Protein AF-A0A4P5XMZ7-F1 (afdb_monomer_lite)

Structure (mmCIF, N/CA/C/O backbone):
data_AF-A0A4P5XMZ7-F1
#
_entry.id   AF-A0A4P5XMZ7-F1
#
loop_
_atom_site.group_PDB
_atom_site.id
_atom_site.type_symbol
_atom_site.label_atom_id
_atom_site.label_alt_id
_atom_site.label_comp_id
_atom_site.label_asym_id
_atom_site.label_entity_id
_atom_site.label_seq_id
_atom_site.pdbx_PDB_ins_code
_atom_site.Cartn_x
_atom_site.Cartn_y
_atom_site.Cartn_z
_atom_site.occupancy
_atom_site.B_iso_or_equiv
_atom_site.auth_seq_id
_atom_site.auth_comp_id
_atom_site.auth_asym_id
_atom_site.auth_atom_id
_atom_site.pdbx_PDB_model_num
ATOM 1 N N . MET A 1 1 ? 30.933 18.566 -24.123 1.00 36.34 1 MET A N 1
ATOM 2 C CA . MET A 1 1 ? 30.320 18.289 -22.802 1.00 36.34 1 MET A CA 1
ATOM 3 C C . MET A 1 1 ? 29.546 19.541 -22.404 1.00 36.34 1 MET A C 1
ATOM 5 O O . MET A 1 1 ? 30.155 20.596 -22.288 1.00 36.34 1 MET A O 1
ATOM 9 N N . LEU A 1 2 ? 28.213 19.476 -22.355 1.00 37.75 2 LEU A N 1
ATOM 10 C CA . LEU A 1 2 ? 27.347 20.631 -22.076 1.00 37.75 2 LEU A CA 1
ATOM 11 C C . LEU A 1 2 ? 27.172 20.779 -20.559 1.00 37.75 2 LEU A C 1
ATOM 13 O O . LEU A 1 2 ? 26.624 19.885 -19.921 1.00 37.75 2 LEU A O 1
ATOM 17 N N . VAL A 1 3 ? 27.609 21.903 -19.992 1.00 43.69 3 VAL A N 1
ATOM 18 C CA . VAL A 1 3 ? 27.263 22.317 -18.624 1.00 43.69 3 VAL A CA 1
ATOM 19 C C . VAL A 1 3 ? 26.309 23.504 -18.750 1.00 43.69 3 VAL A C 1
ATOM 21 O O . VAL A 1 3 ? 26.627 24.483 -19.418 1.00 43.69 3 VAL A O 1
ATOM 24 N N . ASN A 1 4 ? 25.120 23.403 -18.146 1.00 45.53 4 ASN A N 1
ATOM 25 C CA . ASN A 1 4 ? 24.104 24.467 -18.101 1.00 45.53 4 ASN A CA 1
ATOM 26 C C . ASN A 1 4 ? 23.692 25.054 -19.470 1.00 45.53 4 ASN A C 1
ATOM 28 O O . ASN A 1 4 ? 23.624 26.269 -19.634 1.00 45.53 4 ASN A O 1
ATOM 32 N N . GLY A 1 5 ? 23.414 24.206 -20.468 1.00 54.56 5 GLY A N 1
ATOM 33 C CA . GLY A 1 5 ? 22.789 24.647 -21.727 1.00 54.56 5 GLY A CA 1
ATOM 34 C C . GLY A 1 5 ? 23.660 25.526 -22.635 1.00 54.56 5 GLY A C 1
ATOM 35 O O . GLY A 1 5 ? 23.147 26.103 -23.588 1.00 54.56 5 GLY A O 1
ATOM 36 N N . ARG A 1 6 ? 24.971 25.619 -22.384 1.00 51.12 6 ARG A N 1
ATOM 37 C CA . ARG A 1 6 ? 25.936 26.261 -23.287 1.00 51.12 6 ARG A CA 1
ATOM 38 C C . ARG A 1 6 ? 26.928 25.241 -23.824 1.00 51.12 6 ARG A C 1
ATOM 40 O O . ARG A 1 6 ? 27.453 24.432 -23.059 1.00 51.12 6 ARG A O 1
ATOM 47 N N . ALA A 1 7 ? 27.177 25.304 -25.135 1.00 49.25 7 ALA A N 1
ATOM 48 C CA . ALA A 1 7 ? 28.182 24.516 -25.843 1.00 49.25 7 ALA A CA 1
ATOM 49 C C . ALA A 1 7 ? 29.563 24.705 -25.198 1.00 49.25 7 ALA A C 1
ATOM 51 O O . ALA A 1 7 ? 30.239 25.704 -25.423 1.00 49.25 7 ALA A O 1
ATOM 52 N N . GLY A 1 8 ? 29.970 23.748 -24.361 1.00 49.81 8 GLY A N 1
ATOM 53 C CA . GLY A 1 8 ? 31.349 23.635 -23.904 1.00 49.81 8 GLY A CA 1
ATOM 54 C C . GLY A 1 8 ? 32.211 23.175 -25.075 1.00 49.81 8 GLY A C 1
ATOM 55 O O . GLY A 1 8 ? 32.033 22.053 -25.559 1.00 49.81 8 GLY A O 1
ATOM 56 N N . ILE A 1 9 ? 33.093 24.058 -25.540 1.00 57.09 9 ILE A N 1
ATOM 57 C CA . ILE A 1 9 ? 34.018 23.822 -26.654 1.00 57.09 9 ILE A CA 1
ATOM 58 C C . ILE A 1 9 ? 34.984 22.679 -26.276 1.00 57.09 9 ILE A C 1
ATOM 60 O O . ILE A 1 9 ? 35.449 22.641 -25.133 1.00 57.09 9 ILE A O 1
ATOM 64 N N . PRO A 1 10 ? 35.295 21.741 -27.191 1.00 47.81 10 PRO A N 1
ATOM 65 C CA . PRO A 1 10 ? 36.322 20.727 -26.970 1.00 47.81 10 PRO A CA 1
ATOM 66 C C . PRO A 1 10 ? 37.698 21.381 -26.780 1.00 47.81 10 PRO A C 1
ATOM 68 O O . PRO A 1 10 ? 38.143 22.176 -27.605 1.00 47.81 10 PRO A O 1
ATOM 71 N N . THR A 1 11 ? 38.382 21.039 -25.690 1.00 53.75 11 THR A N 1
ATOM 72 C CA . THR A 1 11 ? 39.769 21.438 -25.421 1.00 53.75 11 THR A CA 1
ATOM 73 C C . THR A 1 11 ? 40.714 20.753 -26.413 1.00 53.75 11 THR A C 1
ATOM 75 O O . THR A 1 11 ? 41.143 19.623 -26.184 1.00 53.75 11 THR A O 1
ATOM 78 N N . GLY A 1 12 ? 40.994 21.425 -27.533 1.00 52.72 12 GLY A N 1
ATOM 79 C CA . GLY A 1 12 ? 42.152 21.171 -28.398 1.00 52.72 12 GLY A CA 1
ATOM 80 C C . GLY A 1 12 ? 43.424 21.850 -27.857 1.00 52.72 12 GLY A C 1
ATOM 81 O O . GLY A 1 12 ? 43.316 22.681 -26.953 1.00 52.7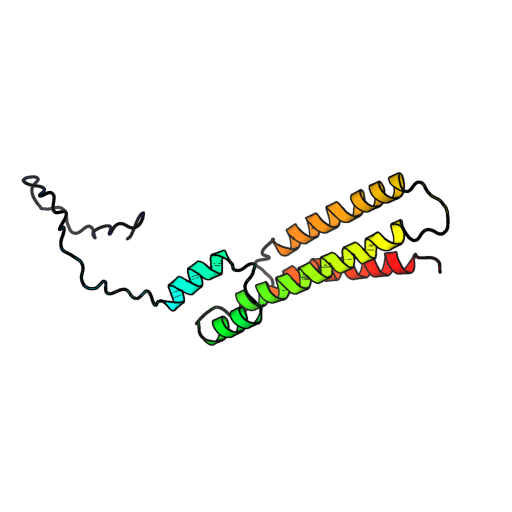2 12 GLY A O 1
ATOM 82 N N . PRO A 1 13 ? 44.622 21.479 -28.352 1.00 43.00 13 PRO A N 1
ATOM 83 C CA . PRO A 1 13 ? 45.892 21.729 -27.673 1.00 43.00 13 PRO A CA 1
ATOM 84 C C . PRO A 1 13 ? 46.262 23.216 -27.576 1.00 43.00 13 PRO A C 1
ATOM 86 O O . PRO A 1 13 ? 45.922 24.032 -28.429 1.00 43.00 13 PRO A O 1
ATOM 89 N N . ALA A 1 14 ? 46.968 23.531 -26.493 1.00 52.72 14 ALA A N 1
ATOM 90 C CA . ALA A 1 14 ? 47.136 24.847 -25.893 1.00 52.72 14 ALA A CA 1
ATOM 91 C C . ALA A 1 14 ? 48.275 25.704 -26.485 1.00 52.72 14 ALA A C 1
ATOM 93 O O . ALA A 1 14 ? 49.109 26.176 -25.724 1.00 52.72 14 ALA A O 1
ATOM 94 N N . ASP A 1 15 ? 48.291 25.954 -27.798 1.00 51.03 15 ASP A N 1
ATOM 95 C CA . ASP A 1 15 ? 49.336 26.788 -28.430 1.00 51.03 15 ASP A CA 1
ATOM 96 C C . ASP A 1 15 ? 48.770 27.880 -29.356 1.00 51.03 15 ASP A C 1
ATOM 98 O O . ASP A 1 15 ? 49.077 27.940 -30.546 1.00 51.03 15 ASP A O 1
ATOM 102 N N . VAL A 1 16 ? 47.944 28.787 -28.818 1.00 51.47 16 VAL A N 1
ATOM 103 C CA . VAL A 1 16 ? 47.553 30.017 -29.536 1.00 51.47 16 VAL A CA 1
ATOM 104 C C . VAL A 1 16 ? 47.799 31.240 -28.638 1.00 51.47 16 VAL A C 1
ATOM 106 O O . VAL A 1 16 ? 47.260 31.288 -27.530 1.00 51.47 16 VAL A O 1
ATOM 109 N N . PRO A 1 17 ? 48.637 32.207 -29.064 1.00 47.06 17 PRO A N 1
ATOM 110 C CA . PRO A 1 17 ? 49.094 33.308 -28.221 1.00 47.06 17 PRO A CA 1
ATOM 111 C C . PRO A 1 17 ? 47.973 34.294 -27.857 1.00 47.06 17 PRO A C 1
ATOM 113 O O . PRO A 1 17 ? 47.085 34.592 -28.647 1.00 47.06 17 PRO A O 1
ATOM 116 N N . THR A 1 18 ? 48.081 34.822 -26.636 1.00 53.16 18 THR A N 1
ATOM 117 C CA . THR A 1 18 ? 47.151 35.654 -25.839 1.00 53.16 18 THR A CA 1
ATOM 118 C C . THR A 1 18 ? 46.766 37.035 -26.422 1.00 53.16 18 THR A C 1
ATOM 120 O O . THR A 1 18 ? 46.336 37.919 -25.686 1.00 53.16 18 THR A O 1
ATOM 123 N N . GLY A 1 19 ? 46.879 37.272 -27.727 1.00 51.41 19 GLY A N 1
ATOM 124 C CA . GLY A 1 19 ? 46.479 38.538 -28.355 1.00 51.41 19 GLY A CA 1
ATOM 125 C C . GLY A 1 19 ? 45.148 38.400 -29.087 1.00 51.41 19 GLY A C 1
ATOM 126 O O . GLY A 1 19 ? 45.041 37.559 -29.963 1.00 51.41 19 GLY A O 1
ATOM 127 N N . GLU A 1 20 ? 44.164 39.232 -28.741 1.00 47.81 20 GLU A N 1
ATOM 128 C CA . GLU A 1 20 ? 42.830 39.327 -29.366 1.00 47.81 20 GLU A CA 1
ATOM 129 C C . GLU A 1 20 ? 41.880 38.146 -29.118 1.00 47.81 20 GLU A C 1
ATOM 131 O O . GLU A 1 20 ? 41.762 37.193 -29.880 1.00 47.81 20 GLU A O 1
ATOM 136 N N . ARG A 1 21 ? 41.087 38.277 -28.049 1.00 52.47 21 ARG A N 1
ATOM 137 C CA . ARG A 1 21 ? 39.798 37.590 -27.918 1.00 52.47 21 ARG A CA 1
ATOM 138 C C . ARG A 1 21 ? 38.744 38.461 -28.612 1.00 52.47 21 ARG A C 1
ATOM 140 O O . ARG A 1 21 ? 38.338 39.460 -28.014 1.00 52.47 21 ARG A O 1
ATOM 147 N N . PRO A 1 22 ? 38.282 38.144 -29.831 1.00 50.91 22 PRO A N 1
ATOM 148 C CA . PRO A 1 22 ? 37.160 38.876 -30.386 1.00 50.91 22 PRO A CA 1
ATOM 149 C C . PRO A 1 22 ? 35.892 38.466 -29.611 1.00 50.91 22 PRO A C 1
ATOM 151 O O . PRO A 1 22 ? 35.700 37.275 -29.334 1.00 50.91 22 PRO A O 1
ATOM 154 N N . PRO A 1 23 ? 35.019 39.412 -29.215 1.00 55.44 23 PRO A N 1
ATOM 155 C CA . PRO A 1 23 ? 33.719 39.091 -28.643 1.00 55.44 23 PRO A CA 1
ATOM 156 C C . PRO A 1 23 ? 32.815 38.587 -29.769 1.00 55.44 23 PRO A C 1
ATOM 158 O O . PRO A 1 23 ? 31.997 39.316 -30.318 1.00 55.44 23 PRO A O 1
ATOM 161 N N . VAL A 1 24 ? 32.997 37.331 -30.163 1.00 55.09 24 VAL A N 1
ATOM 162 C CA . VAL A 1 24 ? 32.220 36.717 -31.240 1.00 55.09 24 VAL A CA 1
ATOM 163 C C . VAL A 1 24 ? 30.964 36.105 -30.630 1.00 55.09 24 VAL A C 1
ATOM 165 O O . VAL A 1 24 ? 30.831 34.894 -30.480 1.00 55.09 24 VAL A O 1
ATOM 168 N N . PHE A 1 25 ? 30.036 36.976 -30.239 1.00 54.22 25 PHE A N 1
ATOM 169 C CA . PHE A 1 25 ? 28.623 36.626 -30.257 1.00 54.22 25 PHE A CA 1
ATOM 170 C C . PHE A 1 25 ? 28.162 36.861 -31.691 1.00 54.22 25 PHE A C 1
ATOM 172 O O . PHE A 1 25 ? 27.865 37.988 -32.078 1.00 54.22 25 PHE A O 1
ATOM 179 N N . LEU A 1 26 ? 28.197 35.811 -32.513 1.00 52.22 26 LEU A N 1
ATOM 180 C CA . LEU A 1 26 ? 27.557 35.867 -33.820 1.00 52.22 26 LEU A CA 1
ATOM 181 C C . LEU A 1 26 ? 26.054 35.943 -33.573 1.00 52.22 26 LEU A C 1
ATOM 183 O O . LEU A 1 26 ? 25.416 34.938 -33.279 1.00 52.22 26 LEU A O 1
ATOM 187 N N . ASP A 1 27 ? 25.511 37.146 -33.716 1.00 53.00 27 ASP A N 1
ATOM 188 C CA . ASP A 1 27 ? 24.082 37.452 -33.840 1.00 53.00 27 ASP A CA 1
ATOM 189 C C . ASP A 1 27 ? 23.554 36.983 -35.216 1.00 53.00 27 ASP A C 1
ATOM 191 O O . ASP A 1 27 ? 22.801 37.667 -35.905 1.00 53.00 27 ASP A O 1
ATOM 195 N N . GLN A 1 28 ? 24.047 35.831 -35.685 1.00 57.00 28 GLN A N 1
ATOM 196 C CA . GLN A 1 28 ? 23.602 35.217 -36.925 1.00 57.00 28 GLN A CA 1
ATOM 197 C C . GLN A 1 28 ? 22.321 34.436 -36.621 1.00 57.00 28 GLN A C 1
ATOM 199 O O . GLN A 1 28 ? 22.344 33.562 -35.748 1.00 57.00 28 GLN A O 1
ATOM 204 N N . PRO A 1 29 ? 21.204 34.729 -37.311 1.00 53.84 29 PRO A N 1
ATOM 205 C CA . PRO A 1 29 ? 19.977 33.971 -37.141 1.00 53.84 29 PRO A CA 1
ATOM 206 C C . PRO A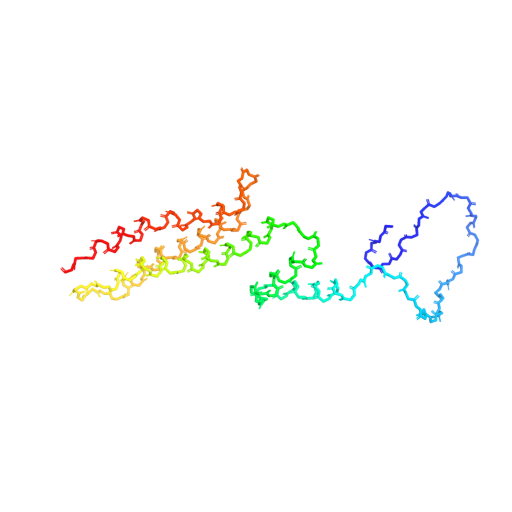 1 29 ? 20.250 32.513 -37.516 1.00 53.84 29 PRO A C 1
ATOM 208 O O . PRO A 1 29 ? 20.581 32.194 -38.656 1.00 53.84 29 PRO A O 1
ATOM 211 N N . ILE A 1 30 ? 20.157 31.623 -36.531 1.00 56.69 30 ILE A N 1
ATOM 212 C CA . ILE A 1 30 ? 20.282 30.182 -36.742 1.00 56.69 30 ILE A CA 1
ATOM 213 C C . ILE A 1 30 ? 18.991 29.731 -37.433 1.00 56.69 30 ILE A C 1
ATOM 215 O O . ILE A 1 30 ? 17.978 29.516 -36.771 1.00 56.69 30 ILE A O 1
ATOM 219 N N . GLU A 1 31 ? 19.015 29.630 -38.764 1.00 57.94 31 GLU A N 1
ATOM 220 C CA . GLU A 1 31 ? 17.845 29.238 -39.569 1.00 57.94 31 GLU A CA 1
ATOM 221 C C . GLU A 1 31 ? 17.404 27.789 -39.322 1.00 57.94 31 GLU A C 1
ATOM 223 O O . GLU A 1 31 ? 16.220 27.479 -39.438 1.00 57.94 31 GLU A O 1
ATOM 228 N N . LEU A 1 32 ? 18.326 26.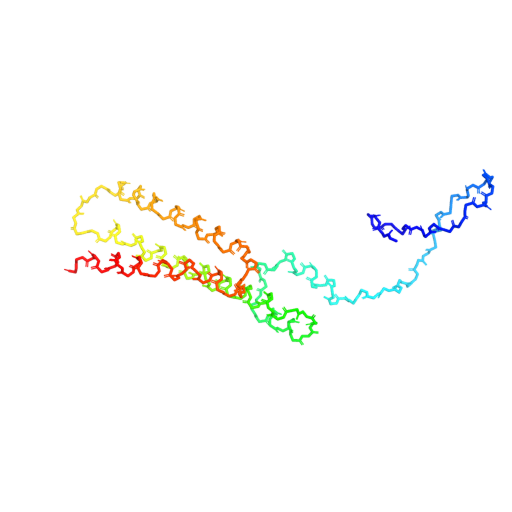893 -38.951 1.00 53.66 32 LEU A N 1
ATOM 229 C CA . LEU A 1 32 ? 17.996 25.499 -38.669 1.00 53.66 32 LEU A CA 1
ATOM 230 C C . LEU A 1 32 ? 18.967 24.887 -37.654 1.00 53.66 32 LEU A C 1
ATOM 232 O O . LEU A 1 32 ? 20.176 24.831 -37.880 1.00 53.66 32 LEU A O 1
ATOM 236 N N . LEU A 1 33 ? 18.431 24.388 -36.541 1.00 61.66 33 LEU A N 1
ATOM 237 C CA . LEU A 1 33 ? 19.186 23.618 -35.559 1.00 61.66 33 LEU A CA 1
ATOM 238 C C . LEU A 1 33 ? 19.032 22.128 -35.885 1.00 61.66 33 LEU A C 1
ATOM 240 O O . LEU A 1 33 ? 17.977 21.553 -35.629 1.00 61.66 33 LEU A O 1
ATOM 244 N N . GLN A 1 34 ? 20.072 21.498 -36.440 1.00 51.97 34 GLN A N 1
ATOM 245 C CA . GLN A 1 34 ? 20.098 20.039 -36.563 1.00 51.97 34 GLN A CA 1
ATOM 246 C C . GLN A 1 34 ? 20.217 19.435 -35.165 1.00 51.97 34 GLN A C 1
ATOM 248 O O . GLN A 1 34 ? 21.260 19.507 -34.516 1.00 51.97 34 GLN A O 1
ATOM 253 N N . THR A 1 35 ? 19.107 18.899 -34.678 1.00 65.88 35 THR A N 1
ATOM 254 C CA . THR A 1 35 ? 19.008 18.264 -33.374 1.00 65.88 35 THR A CA 1
ATOM 255 C C . THR A 1 35 ?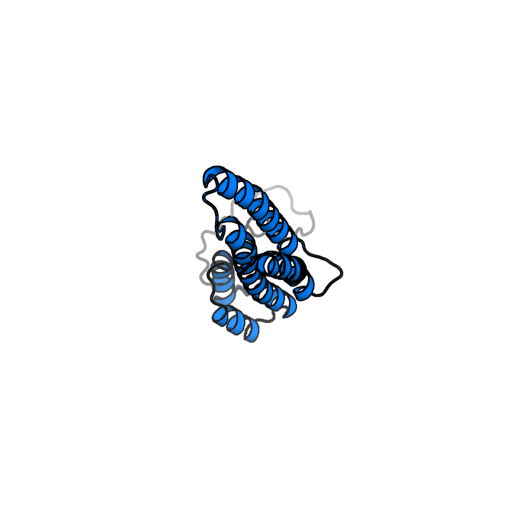 18.353 16.904 -33.552 1.00 65.88 35 THR A C 1
ATOM 257 O O . THR A 1 35 ? 17.333 16.798 -34.224 1.00 65.88 35 THR A O 1
ATOM 260 N N . ASP A 1 36 ? 18.906 15.875 -32.911 1.00 59.91 36 ASP A N 1
ATOM 261 C CA . ASP A 1 36 ? 18.265 14.555 -32.779 1.00 59.91 36 ASP A CA 1
ATOM 262 C C . ASP A 1 36 ? 17.081 14.583 -31.789 1.00 59.91 36 ASP A C 1
ATOM 264 O O . ASP A 1 36 ? 16.611 13.553 -31.305 1.00 59.91 36 ASP A O 1
ATOM 268 N N . LEU A 1 37 ? 16.614 15.781 -31.429 1.00 63.69 37 LEU A N 1
ATOM 269 C CA . LEU A 1 37 ? 15.522 15.995 -30.500 1.00 63.69 37 LEU A CA 1
ATOM 270 C C . LEU A 1 37 ? 14.196 15.946 -31.259 1.00 63.69 37 LEU A C 1
ATOM 272 O O . LEU A 1 37 ? 13.659 16.961 -31.699 1.00 63.69 37 LEU A O 1
ATOM 276 N N . ASP A 1 38 ? 13.689 14.729 -31.406 1.00 71.94 38 ASP A N 1
ATOM 277 C CA . ASP A 1 38 ? 12.384 14.449 -31.995 1.00 71.94 38 ASP A CA 1
ATOM 278 C C . ASP A 1 38 ? 11.270 15.120 -31.155 1.00 71.94 38 ASP A C 1
ATOM 280 O O . ASP A 1 38 ? 11.296 15.005 -29.920 1.00 71.94 38 ASP A O 1
ATOM 284 N N . PRO A 1 39 ? 10.304 15.853 -31.748 1.00 68.62 39 PRO A N 1
ATOM 285 C CA . PRO A 1 39 ? 9.213 16.521 -31.026 1.00 68.62 39 PRO A CA 1
ATOM 286 C C . PRO A 1 39 ? 8.460 15.617 -30.043 1.00 68.62 39 PRO A C 1
ATOM 288 O O . PRO A 1 39 ? 7.997 16.096 -28.999 1.00 68.62 39 PRO A O 1
ATOM 291 N N . ASP A 1 40 ? 8.391 14.317 -30.317 1.00 65.12 40 ASP A N 1
ATOM 292 C CA . ASP A 1 40 ? 7.773 13.350 -29.414 1.00 65.12 40 ASP A CA 1
ATOM 293 C C . ASP A 1 40 ? 8.575 13.169 -28.119 1.00 65.12 40 ASP A C 1
ATOM 295 O O . ASP A 1 40 ? 7.988 13.056 -27.042 1.00 65.12 40 ASP A O 1
ATOM 299 N N . THR A 1 41 ? 9.907 13.270 -28.163 1.00 66.06 41 THR A N 1
ATOM 300 C CA . THR A 1 41 ? 10.756 13.231 -26.958 1.00 66.06 41 THR A CA 1
ATOM 301 C C . THR A 1 41 ? 10.564 14.467 -26.074 1.00 66.06 41 THR A C 1
ATOM 303 O O . THR A 1 41 ? 10.609 14.371 -24.842 1.00 66.06 41 THR A O 1
ATOM 306 N N . LEU A 1 42 ? 10.281 15.628 -26.678 1.00 71.19 42 LEU A N 1
ATOM 307 C CA . LEU A 1 42 ? 9.977 16.866 -25.958 1.00 71.19 42 LEU A CA 1
ATOM 308 C C . LEU A 1 42 ? 8.609 16.800 -25.282 1.00 71.19 42 LEU A C 1
ATOM 310 O O . LEU A 1 42 ? 8.501 17.109 -24.091 1.00 71.19 42 LEU A O 1
ATOM 314 N N . ARG A 1 43 ? 7.583 16.341 -26.008 1.00 67.62 43 ARG A N 1
ATOM 315 C CA . ARG A 1 43 ? 6.256 16.104 -25.425 1.00 67.62 43 ARG A CA 1
ATOM 316 C C . ARG A 1 43 ? 6.305 15.039 -24.344 1.00 67.62 43 ARG A C 1
ATOM 318 O O . ARG A 1 43 ? 5.661 15.200 -23.316 1.00 67.62 43 ARG A O 1
ATOM 325 N N . LEU A 1 44 ? 7.125 14.006 -24.512 1.00 62.22 44 LEU A N 1
ATOM 326 C CA . LEU A 1 44 ? 7.349 12.987 -23.494 1.00 62.22 44 LEU A CA 1
ATOM 327 C C . LEU A 1 44 ? 7.973 13.591 -22.236 1.00 62.22 44 LEU A C 1
ATOM 329 O O . LEU A 1 44 ? 7.462 13.363 -21.145 1.00 62.22 44 LEU A O 1
ATOM 333 N N . ARG A 1 45 ? 9.014 14.423 -22.353 1.00 66.94 45 ARG A N 1
ATOM 334 C CA . ARG A 1 45 ? 9.627 15.084 -21.188 1.00 66.94 45 ARG A CA 1
ATOM 335 C C . ARG A 1 45 ? 8.661 16.039 -20.484 1.00 66.94 45 ARG A C 1
ATOM 337 O O . ARG A 1 45 ? 8.655 16.099 -19.256 1.00 66.94 45 ARG A O 1
ATOM 344 N N . GLN A 1 46 ? 7.830 16.741 -21.248 1.00 70.12 46 GLN A N 1
ATOM 345 C CA . GLN A 1 46 ? 6.762 17.584 -20.716 1.00 70.12 46 GLN A CA 1
ATOM 346 C C . GLN A 1 46 ? 5.683 16.748 -20.010 1.00 70.12 46 GLN A C 1
ATOM 348 O O . GLN A 1 46 ? 5.278 17.076 -18.899 1.00 70.12 46 GLN A O 1
ATOM 353 N N . ASN A 1 47 ? 5.268 15.629 -20.601 1.00 61.88 47 ASN A N 1
ATOM 354 C CA . ASN A 1 47 ? 4.260 14.727 -20.046 1.00 61.88 47 ASN A CA 1
ATOM 355 C C . ASN A 1 47 ? 4.780 13.931 -18.849 1.00 61.88 47 ASN A C 1
ATOM 357 O O . ASN A 1 47 ? 3.996 13.585 -17.971 1.00 61.88 47 ASN A O 1
ATOM 361 N N . LEU A 1 48 ? 6.090 13.693 -18.750 1.00 64.19 48 LEU A N 1
ATOM 362 C CA . LEU A 1 48 ? 6.713 13.111 -17.562 1.00 64.19 48 LEU A CA 1
ATOM 363 C C . LEU A 1 48 ? 6.558 14.019 -16.333 1.00 64.19 48 LEU A C 1
ATOM 365 O O . LEU A 1 48 ? 6.413 13.504 -15.226 1.00 64.19 48 LEU A O 1
ATOM 369 N N . LEU A 1 49 ? 6.491 15.345 -16.510 1.00 64.94 49 LEU A N 1
ATOM 370 C CA . LEU A 1 49 ? 6.133 16.269 -15.422 1.00 64.94 49 LEU A CA 1
ATOM 371 C C . LEU A 1 49 ? 4.678 16.071 -14.961 1.00 64.94 49 LEU A C 1
ATOM 373 O O . LEU A 1 49 ? 4.363 16.307 -13.798 1.00 64.94 49 LEU A O 1
ATOM 377 N N . TYR A 1 50 ? 3.815 15.559 -15.8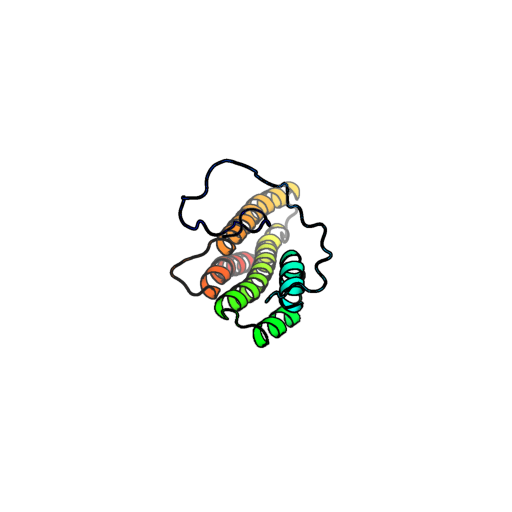44 1.00 58.69 50 TYR A N 1
ATOM 378 C CA . TYR A 1 50 ? 2.433 15.174 -15.559 1.00 58.69 50 TYR A CA 1
ATOM 379 C C . TYR A 1 50 ? 2.249 13.660 -15.406 1.00 58.69 50 TYR A C 1
ATOM 381 O O . TYR A 1 50 ? 1.108 13.207 -15.376 1.00 58.69 50 TYR A O 1
ATOM 389 N N . ALA A 1 51 ? 3.314 12.862 -15.241 1.00 53.81 51 ALA A N 1
ATOM 390 C CA . ALA A 1 51 ? 3.235 11.393 -15.223 1.00 53.81 51 ALA A CA 1
ATOM 391 C C . ALA A 1 51 ? 2.216 10.846 -14.201 1.00 53.81 51 ALA A C 1
ATOM 393 O O . ALA A 1 51 ? 1.606 9.800 -14.414 1.00 53.81 51 ALA A O 1
ATOM 394 N N . HIS A 1 52 ? 1.960 11.590 -13.120 1.00 49.50 52 HIS A N 1
ATOM 395 C CA . HIS A 1 52 ? 0.930 11.278 -12.124 1.00 49.50 52 HIS A CA 1
ATOM 396 C C . HIS A 1 52 ? -0.532 11.380 -12.623 1.00 49.50 52 HIS A C 1
ATOM 398 O O . HIS A 1 52 ? -1.425 10.848 -11.966 1.00 49.50 52 HIS A O 1
ATOM 404 N N . MET A 1 53 ? -0.769 12.002 -13.783 1.00 55.31 53 MET A N 1
ATOM 405 C CA . MET A 1 53 ? -2.064 12.242 -14.440 1.00 55.31 53 MET A CA 1
ATOM 406 C C . MET A 1 53 ? -2.190 11.535 -15.795 1.00 55.31 53 MET A C 1
ATOM 408 O O . MET A 1 53 ? -3.284 11.499 -16.347 1.00 55.31 53 MET A O 1
ATOM 412 N N . LEU A 1 54 ? -1.110 10.938 -16.313 1.00 56.72 54 LEU A N 1
ATOM 413 C CA . LEU A 1 54 ? -1.164 10.195 -17.571 1.00 56.72 54 LEU A CA 1
ATOM 414 C C . LEU A 1 54 ? -2.011 8.925 -17.407 1.00 56.72 54 LEU A C 1
ATOM 416 O O . LEU A 1 54 ? -1.844 8.164 -16.432 1.00 56.72 54 LEU A O 1
ATOM 420 N N . SER A 1 55 ? -2.919 8.712 -18.362 1.00 58.19 55 SER A N 1
ATOM 421 C CA . SER A 1 55 ? -3.779 7.533 -18.420 1.00 58.19 55 SER A CA 1
ATOM 422 C C . SER A 1 55 ? -2.934 6.273 -18.624 1.00 58.19 55 SER A C 1
ATOM 424 O O . SER A 1 55 ? -1.930 6.280 -19.338 1.00 58.19 55 SER A O 1
ATOM 426 N N . LEU A 1 56 ? -3.361 5.153 -18.031 1.00 57.47 56 LEU A N 1
ATOM 427 C CA . LEU A 1 56 ? -2.732 3.843 -18.249 1.00 57.47 56 LEU A CA 1
ATOM 428 C C . LEU A 1 56 ? -2.668 3.468 -19.743 1.00 57.47 56 LEU A C 1
ATOM 430 O O . LEU A 1 56 ? -1.756 2.747 -20.141 1.00 57.47 56 LEU A O 1
ATOM 434 N N . SER A 1 57 ? -3.606 3.967 -20.557 1.00 56.75 57 SER A N 1
ATOM 435 C CA . SER A 1 57 ? -3.637 3.743 -22.007 1.00 56.75 57 SER A CA 1
ATOM 436 C C . SER A 1 57 ? -2.515 4.478 -22.743 1.00 56.75 57 SER A C 1
ATOM 438 O O . SER A 1 57 ? -1.843 3.873 -23.568 1.00 56.75 57 SER A O 1
ATOM 440 N N . GLU A 1 58 ? -2.237 5.735 -22.391 1.00 60.31 58 GLU A N 1
ATOM 441 C CA . GLU A 1 58 ? -1.183 6.547 -23.024 1.00 60.31 58 GLU A CA 1
ATOM 442 C C . GLU A 1 58 ? 0.209 6.025 -22.666 1.00 60.31 58 GLU A C 1
ATOM 444 O O . GLU A 1 58 ? 1.108 5.995 -23.499 1.00 60.31 58 GLU A O 1
ATOM 449 N N . ILE A 1 59 ? 0.366 5.537 -21.433 1.00 59.59 59 ILE A N 1
ATOM 450 C CA . ILE A 1 59 ? 1.578 4.864 -20.959 1.00 59.59 59 ILE A CA 1
ATOM 451 C C . ILE A 1 59 ? 1.816 3.549 -21.733 1.00 59.59 59 ILE A C 1
ATOM 453 O O . ILE A 1 59 ? 2.954 3.237 -22.086 1.00 59.59 59 ILE A O 1
ATOM 457 N N . ALA A 1 60 ? 0.756 2.785 -22.023 1.00 62.72 60 ALA A N 1
ATOM 458 C CA . ALA A 1 60 ? 0.838 1.548 -22.802 1.00 62.72 60 ALA A CA 1
ATOM 459 C C . ALA A 1 60 ? 1.105 1.799 -24.299 1.00 62.72 60 ALA A C 1
ATOM 461 O O . ALA A 1 60 ? 1.833 1.027 -24.923 1.00 62.72 60 ALA A O 1
ATOM 462 N N . ASP A 1 61 ? 0.558 2.877 -24.865 1.00 63.75 61 ASP A N 1
ATOM 463 C CA . ASP A 1 61 ? 0.831 3.299 -26.244 1.00 63.75 61 ASP A CA 1
ATOM 464 C C . ASP A 1 61 ? 2.258 3.840 -26.407 1.00 63.75 61 ASP A C 1
ATOM 466 O O . ASP A 1 61 ? 2.951 3.456 -27.350 1.00 63.75 61 ASP A O 1
ATOM 470 N N . LEU A 1 62 ? 2.762 4.621 -25.443 1.00 59.62 62 LEU A N 1
ATOM 471 C CA . LEU A 1 62 ? 4.163 5.060 -25.422 1.00 59.62 62 LEU A CA 1
ATOM 472 C C . LEU A 1 62 ? 5.131 3.875 -25.341 1.00 59.62 62 LEU A C 1
ATOM 474 O O . LEU A 1 62 ? 6.121 3.851 -26.066 1.00 59.62 62 LEU A O 1
ATOM 478 N N . ALA A 1 63 ? 4.842 2.872 -24.511 1.00 60.84 63 ALA A N 1
ATOM 479 C CA . ALA A 1 63 ? 5.691 1.688 -24.372 1.00 60.84 63 ALA A CA 1
ATOM 480 C C . ALA A 1 63 ? 5.765 0.813 -25.631 1.00 60.84 63 ALA A C 1
ATOM 482 O O . ALA A 1 63 ? 6.720 0.058 -25.794 1.00 60.84 63 ALA A O 1
ATOM 483 N N . ARG A 1 64 ? 4.762 0.895 -26.513 1.00 61.31 64 ARG A N 1
ATOM 484 C CA . ARG A 1 64 ? 4.780 0.208 -27.810 1.00 61.31 64 ARG A CA 1
ATOM 485 C C . ARG A 1 64 ? 5.628 0.938 -28.851 1.00 61.31 64 ARG A C 1
ATOM 487 O O . ARG A 1 64 ? 6.210 0.278 -29.704 1.00 61.31 64 ARG A O 1
ATOM 494 N N . ASN A 1 65 ? 5.712 2.266 -28.762 1.00 61.62 65 ASN A N 1
ATOM 495 C CA . ASN A 1 65 ? 6.350 3.112 -29.775 1.00 61.62 65 ASN A CA 1
ATOM 496 C C . ASN A 1 65 ? 7.773 3.564 -29.410 1.00 61.62 65 ASN A C 1
ATOM 498 O O . ASN A 1 65 ? 8.520 3.993 -30.282 1.00 61.62 65 ASN A O 1
ATOM 502 N N . SER A 1 66 ? 8.165 3.476 -28.138 1.00 52.34 66 SER A N 1
ATOM 503 C CA . SER A 1 66 ? 9.476 3.918 -27.654 1.00 52.34 66 SER A CA 1
ATOM 504 C C . SER A 1 66 ? 10.257 2.756 -27.034 1.00 52.34 66 SER A C 1
ATOM 506 O O . SER A 1 66 ? 9.686 1.914 -26.346 1.00 52.34 66 SER A O 1
ATOM 508 N N . ALA A 1 67 ? 11.570 2.701 -27.286 1.00 53.91 67 ALA A N 1
ATOM 509 C CA . ALA A 1 67 ? 12.499 1.652 -26.843 1.00 53.91 67 ALA A CA 1
ATOM 510 C C . ALA A 1 67 ? 12.776 1.680 -25.320 1.00 53.91 67 ALA A C 1
ATOM 512 O O . ALA A 1 67 ? 13.925 1.715 -24.882 1.00 53.91 67 ALA A O 1
ATOM 513 N N . PHE A 1 68 ? 11.727 1.725 -24.498 1.00 56.84 68 PHE A N 1
ATOM 514 C CA . PHE A 1 68 ? 11.834 1.731 -23.042 1.00 56.84 68 PHE A CA 1
ATOM 515 C C . PHE A 1 68 ? 11.913 0.322 -22.462 1.00 56.84 68 PHE A C 1
ATOM 517 O O . PHE A 1 68 ? 11.353 -0.639 -22.986 1.00 56.84 68 PHE A O 1
ATOM 524 N N . ASP A 1 69 ? 12.582 0.231 -21.313 1.00 58.62 69 ASP A N 1
ATOM 525 C CA . ASP A 1 69 ? 12.702 -0.990 -20.530 1.00 58.62 69 ASP A CA 1
ATOM 526 C C . ASP A 1 69 ? 11.310 -1.428 -20.003 1.00 58.62 69 ASP A C 1
ATOM 528 O O . ASP A 1 69 ? 10.702 -0.725 -19.180 1.00 58.62 69 ASP A O 1
ATOM 532 N N . PRO A 1 70 ? 10.770 -2.583 -20.447 1.00 63.06 70 PRO A N 1
ATOM 533 C CA . PRO A 1 70 ? 9.426 -3.049 -20.088 1.00 63.06 70 PRO A CA 1
ATOM 534 C C . PRO A 1 70 ? 9.252 -3.291 -18.580 1.00 63.06 70 PRO A C 1
ATOM 536 O O . PRO A 1 70 ? 8.125 -3.378 -18.077 1.00 63.06 70 PRO A O 1
ATOM 539 N N . THR A 1 71 ? 10.350 -3.393 -17.830 1.00 63.25 71 THR A N 1
ATOM 540 C CA . THR A 1 71 ? 10.338 -3.644 -16.385 1.00 63.25 71 THR A CA 1
ATOM 541 C C . THR A 1 71 ? 9.907 -2.422 -15.567 1.00 63.25 71 THR A C 1
ATOM 543 O O . THR A 1 71 ? 9.146 -2.565 -14.601 1.00 63.25 71 THR A O 1
ATOM 546 N N . ALA A 1 72 ? 10.312 -1.214 -15.973 1.00 62.94 72 ALA A N 1
ATOM 547 C CA . ALA A 1 72 ? 9.956 0.033 -15.295 1.00 62.94 72 ALA A CA 1
ATOM 548 C C . ALA A 1 72 ? 8.462 0.343 -15.452 1.00 62.94 72 ALA A C 1
ATOM 550 O O . ALA A 1 72 ? 7.777 0.666 -14.480 1.00 62.94 72 ALA A O 1
ATOM 551 N N . LEU A 1 73 ? 7.934 0.147 -16.660 1.00 63.78 73 LEU A N 1
ATOM 552 C CA . LEU A 1 73 ? 6.519 0.335 -16.973 1.00 63.78 73 LEU A CA 1
ATOM 553 C C . LEU A 1 73 ? 5.615 -0.544 -16.105 1.00 63.78 73 LEU A C 1
ATOM 555 O O . LEU A 1 73 ? 4.634 -0.091 -15.509 1.00 63.78 73 LEU A O 1
ATOM 559 N N . ARG A 1 74 ? 5.989 -1.822 -16.003 1.00 66.50 74 ARG A N 1
ATOM 560 C CA . ARG A 1 74 ? 5.246 -2.822 -15.244 1.00 66.50 74 ARG A CA 1
ATOM 561 C C . ARG A 1 74 ? 5.251 -2.487 -13.755 1.00 66.50 74 ARG A C 1
ATOM 563 O O . ARG A 1 74 ? 4.205 -2.612 -13.126 1.00 66.50 74 ARG A O 1
ATOM 570 N N . ARG A 1 75 ? 6.367 -1.966 -13.224 1.00 68.56 75 ARG A N 1
ATOM 571 C CA . ARG A 1 75 ? 6.470 -1.448 -11.848 1.00 68.56 75 ARG A CA 1
ATOM 572 C C . ARG A 1 75 ? 5.479 -0.316 -11.584 1.00 68.56 75 ARG A C 1
ATOM 574 O O . ARG A 1 75 ? 4.788 -0.361 -10.569 1.00 68.56 75 ARG A O 1
ATOM 581 N N . PHE A 1 76 ? 5.387 0.667 -12.481 1.00 68.12 76 PHE A N 1
ATOM 582 C CA . PHE A 1 76 ? 4.478 1.810 -12.324 1.00 68.12 76 PHE A CA 1
ATOM 583 C C . PHE A 1 76 ? 3.006 1.391 -12.344 1.00 68.12 76 PHE A C 1
ATOM 585 O O . PHE A 1 76 ? 2.240 1.801 -11.467 1.00 68.12 76 PHE A O 1
ATOM 592 N N . ALA A 1 77 ? 2.619 0.534 -13.294 1.00 69.69 77 ALA A N 1
ATOM 593 C CA . ALA A 1 77 ? 1.258 0.011 -13.370 1.00 69.69 77 ALA A CA 1
ATOM 594 C C . ALA A 1 77 ? 0.893 -0.765 -12.094 1.00 69.69 77 ALA A C 1
ATOM 596 O O . ALA A 1 77 ? -0.127 -0.484 -11.463 1.00 69.69 77 ALA A O 1
ATOM 597 N N . THR A 1 78 ? 1.766 -1.678 -11.652 1.00 71.44 78 THR A N 1
ATOM 598 C CA . THR A 1 78 ? 1.545 -2.449 -10.418 1.00 71.44 78 THR A CA 1
ATOM 599 C C . THR A 1 78 ? 1.571 -1.565 -9.167 1.00 71.44 78 THR A C 1
ATOM 601 O O . THR A 1 78 ? 0.825 -1.824 -8.228 1.00 71.44 78 THR A O 1
ATOM 604 N N . GLY A 1 79 ? 2.353 -0.479 -9.197 1.00 74.25 79 GLY A N 1
ATOM 605 C CA . GLY A 1 79 ? 2.412 0.598 -8.205 1.00 74.25 79 GLY A CA 1
ATOM 606 C C . GLY A 1 79 ? 1.058 1.205 -7.885 1.00 74.25 79 GLY A C 1
ATOM 607 O O . GLY A 1 79 ? 0.648 1.251 -6.726 1.00 74.25 79 GLY A O 1
ATOM 608 N N . ARG A 1 80 ? 0.351 1.632 -8.934 1.00 77.19 80 ARG A N 1
ATOM 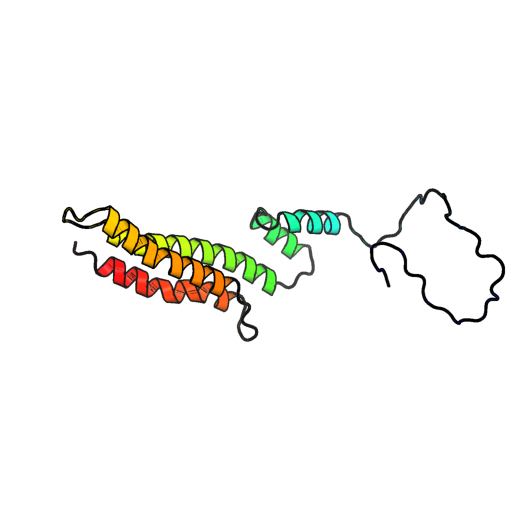609 C CA . ARG A 1 80 ? -0.986 2.222 -8.811 1.00 77.19 80 ARG A CA 1
ATOM 610 C C . ARG A 1 80 ? -2.015 1.224 -8.285 1.00 77.19 80 ARG A C 1
ATOM 612 O O . ARG A 1 80 ? -2.779 1.563 -7.392 1.00 77.19 80 ARG A O 1
ATOM 619 N N . PHE A 1 81 ? -2.040 -0.006 -8.797 1.00 79.88 81 PHE A N 1
ATOM 620 C CA . PHE A 1 81 ? -2.996 -1.007 -8.306 1.00 79.88 81 PHE A CA 1
ATOM 621 C C . PHE A 1 81 ? -2.764 -1.360 -6.835 1.00 79.88 81 PHE A C 1
ATOM 623 O O . PHE A 1 81 ? -3.719 -1.457 -6.066 1.00 79.88 81 PHE A O 1
ATOM 630 N N . ALA A 1 82 ? -1.504 -1.506 -6.427 1.00 82.44 82 ALA A N 1
ATOM 631 C CA . ALA A 1 82 ? -1.164 -1.785 -5.040 1.00 82.44 82 ALA A CA 1
ATOM 632 C C . ALA A 1 82 ? -1.532 -0.624 -4.108 1.00 82.44 82 ALA A C 1
ATOM 634 O O . ALA A 1 82 ? -2.073 -0.870 -3.034 1.00 82.44 82 ALA A O 1
ATOM 635 N N . SER A 1 83 ? -1.301 0.633 -4.508 1.00 81.06 83 SER A N 1
ATOM 636 C CA . SER A 1 83 ? -1.669 1.784 -3.673 1.00 81.06 83 SER A CA 1
ATOM 637 C C . SER A 1 83 ? -3.186 1.913 -3.498 1.00 81.06 83 SER A C 1
ATOM 639 O O . SER A 1 83 ? -3.649 2.179 -2.387 1.00 81.06 83 SER A O 1
ATOM 641 N N . LEU A 1 84 ? -3.963 1.644 -4.554 1.00 87.00 84 LEU A N 1
ATOM 642 C CA . LEU A 1 84 ? -5.426 1.574 -4.478 1.00 87.00 84 LEU A CA 1
ATOM 643 C C . LEU A 1 84 ? -5.889 0.461 -3.524 1.00 87.00 84 LEU A C 1
ATOM 645 O O . LEU A 1 84 ? -6.734 0.699 -2.660 1.00 87.00 84 LEU A O 1
ATOM 649 N N . LEU A 1 85 ? -5.301 -0.735 -3.641 1.00 88.25 85 LEU A N 1
ATOM 650 C CA . LEU A 1 85 ? -5.601 -1.868 -2.761 1.00 88.25 85 LEU A CA 1
ATOM 651 C C . LEU A 1 85 ? -5.256 -1.568 -1.301 1.00 88.25 85 LEU A C 1
ATOM 653 O O . LEU A 1 85 ? -6.063 -1.854 -0.425 1.00 88.25 85 LEU A O 1
ATOM 657 N N . VAL A 1 86 ? -4.104 -0.955 -1.024 1.00 88.00 86 VAL A N 1
ATOM 658 C CA . VAL A 1 86 ? -3.721 -0.550 0.338 1.00 88.00 86 VAL A CA 1
ATOM 659 C C . VAL A 1 86 ? -4.767 0.386 0.936 1.00 88.00 86 VAL A C 1
ATOM 661 O O . VAL A 1 86 ? -5.195 0.157 2.064 1.00 88.00 86 VAL A O 1
ATOM 664 N N . GLY A 1 87 ? -5.222 1.399 0.192 1.00 89.19 87 GLY A N 1
ATOM 665 C CA . GLY A 1 87 ? -6.274 2.304 0.665 1.00 89.19 87 GLY A CA 1
ATOM 666 C C . GLY A 1 87 ? -7.569 1.565 1.015 1.00 89.19 87 GLY A C 1
ATOM 667 O O . GLY A 1 87 ? -8.144 1.792 2.082 1.00 89.19 87 GLY A O 1
ATOM 668 N N . LEU A 1 88 ? -7.984 0.622 0.163 1.00 90.25 88 LEU A N 1
ATOM 669 C CA . LEU A 1 88 ? -9.156 -0.221 0.405 1.00 90.25 88 LEU A CA 1
ATOM 670 C C . LEU A 1 88 ? -8.980 -1.120 1.640 1.00 90.25 88 LEU A C 1
ATOM 672 O O . LEU A 1 88 ? -9.900 -1.245 2.447 1.00 90.25 88 LEU A O 1
ATOM 676 N N . LEU A 1 89 ? -7.804 -1.725 1.815 1.00 88.75 89 LEU A N 1
ATOM 677 C CA . LEU A 1 89 ? -7.496 -2.590 2.956 1.00 88.75 89 LEU A CA 1
ATOM 678 C C . LEU A 1 89 ? -7.425 -1.798 4.267 1.00 88.75 89 LEU A C 1
ATOM 680 O O . LEU A 1 89 ? -7.928 -2.261 5.287 1.00 88.75 89 LEU A O 1
ATOM 684 N N . VAL A 1 90 ? -6.845 -0.597 4.253 1.00 89.94 90 VAL A N 1
ATOM 685 C CA . VAL A 1 90 ? -6.830 0.295 5.422 1.00 89.94 90 VAL A CA 1
ATOM 686 C C . VAL A 1 90 ? -8.255 0.668 5.814 1.00 89.94 90 VAL A C 1
ATOM 688 O O . VAL A 1 90 ? -8.610 0.551 6.985 1.00 89.94 90 VAL A O 1
ATOM 691 N N . LEU A 1 91 ? -9.097 1.025 4.841 1.00 89.31 91 LEU A N 1
ATOM 692 C CA . LEU A 1 91 ? -10.511 1.291 5.091 1.00 89.31 91 LEU A CA 1
ATOM 693 C C . LEU A 1 91 ? -11.210 0.065 5.701 1.00 89.31 91 LEU A C 1
ATOM 695 O O . LEU A 1 91 ? -11.882 0.187 6.725 1.00 89.31 91 LEU A O 1
ATOM 699 N N . ALA A 1 92 ? -10.997 -1.118 5.124 1.00 88.19 92 ALA A N 1
ATOM 700 C CA . ALA A 1 92 ? -11.520 -2.386 5.627 1.00 88.19 92 ALA A CA 1
ATOM 701 C C . ALA A 1 92 ? -11.105 -2.670 7.085 1.00 88.19 92 ALA A C 1
ATOM 703 O O . ALA A 1 92 ? -11.924 -3.127 7.882 1.00 88.19 92 ALA A O 1
ATOM 704 N N . ILE A 1 93 ? -9.861 -2.353 7.457 1.00 86.94 93 ILE A N 1
ATOM 705 C CA . ILE A 1 93 ? -9.337 -2.486 8.828 1.00 86.94 93 ILE A CA 1
ATOM 706 C C . ILE A 1 93 ? -9.954 -1.449 9.783 1.00 86.94 93 ILE A C 1
ATOM 708 O O . ILE A 1 93 ? -10.119 -1.730 10.977 1.00 86.94 93 ILE A O 1
ATOM 712 N N . SER A 1 94 ? -10.296 -0.262 9.278 1.00 87.38 94 SER A N 1
ATOM 713 C CA . SER A 1 94 ? -10.864 0.844 10.056 1.00 87.38 94 SER A CA 1
ATOM 714 C C . SER A 1 94 ? -12.358 0.684 10.353 1.00 87.38 94 SER A C 1
ATOM 716 O O . SER A 1 94 ? -12.784 1.019 11.456 1.00 87.38 94 SER A O 1
ATOM 718 N N . ILE A 1 95 ? -13.151 0.127 9.429 1.00 88.50 95 ILE A N 1
ATOM 719 C CA . ILE A 1 95 ? -14.599 -0.123 9.606 1.00 88.50 95 ILE A CA 1
ATOM 720 C C . ILE A 1 95 ? -14.965 -0.777 10.957 1.00 88.50 95 ILE A C 1
ATOM 722 O O . ILE A 1 95 ? -15.845 -0.247 11.642 1.00 88.50 95 ILE A O 1
ATOM 726 N N . PRO A 1 96 ? -14.316 -1.869 11.413 1.00 84.50 96 PRO A N 1
ATOM 727 C CA . PRO A 1 96 ? -14.685 -2.524 12.669 1.00 84.50 96 PRO A CA 1
ATOM 728 C C . PRO A 1 96 ? -14.511 -1.647 13.917 1.00 84.50 96 PRO A C 1
ATOM 730 O O . PRO A 1 96 ? -15.104 -1.956 14.945 1.00 84.50 96 PRO A O 1
ATOM 733 N N . PHE A 1 97 ? -13.737 -0.553 13.867 1.00 83.25 97 PHE A N 1
ATOM 734 C CA . PHE A 1 97 ? -13.658 0.383 14.999 1.00 83.25 97 PHE A CA 1
ATOM 735 C C . PHE A 1 97 ? -14.949 1.172 15.220 1.00 83.25 97 PHE A C 1
ATOM 737 O O . PHE A 1 97 ? -15.196 1.605 16.342 1.00 83.25 97 PHE A O 1
ATOM 744 N N . PHE A 1 98 ? -15.751 1.352 14.171 1.00 83.12 98 PHE A N 1
ATOM 745 C CA . PHE A 1 98 ? -17.003 2.105 14.221 1.00 83.12 98 PHE A CA 1
ATOM 746 C C . PHE A 1 98 ? -18.238 1.197 14.212 1.00 83.12 98 PHE A C 1
ATOM 748 O O . PHE A 1 98 ? -19.304 1.608 14.659 1.00 83.12 98 PHE A O 1
ATOM 755 N N . ALA A 1 99 ? -18.102 -0.053 13.762 1.00 81.75 99 ALA A N 1
ATOM 756 C CA . ALA A 1 99 ? -19.174 -1.049 13.739 1.00 81.75 99 ALA A CA 1
ATOM 757 C C . ALA A 1 99 ? -19.391 -1.732 15.111 1.00 81.75 99 ALA A C 1
ATOM 759 O O . ALA A 1 99 ? -19.417 -2.959 15.209 1.00 81.75 99 ALA A O 1
ATOM 760 N N . LEU A 1 100 ? -19.514 -0.949 16.188 1.00 77.44 100 LEU A N 1
ATOM 761 C CA . LEU A 1 100 ? -19.754 -1.451 17.547 1.00 77.44 100 LEU A CA 1
ATOM 762 C C . LEU A 1 100 ? -21.254 -1.432 17.882 1.00 77.44 100 LEU A C 1
ATOM 764 O O . LEU A 1 100 ? -21.954 -0.470 17.584 1.00 77.44 100 LEU A O 1
ATOM 768 N N . ARG A 1 101 ? -21.745 -2.501 18.527 1.00 67.69 101 ARG A N 1
ATOM 769 C CA . ARG A 1 101 ? -23.149 -2.631 18.976 1.00 67.69 101 ARG A CA 1
ATOM 770 C C . ARG A 1 101 ? -23.482 -1.773 20.205 1.00 67.69 101 ARG A C 1
ATOM 772 O O . ARG A 1 101 ? -24.654 -1.583 20.505 1.00 67.69 101 ARG A O 1
ATOM 779 N N . GLU A 1 102 ? -22.474 -1.269 20.912 1.00 70.31 102 GLU A N 1
ATOM 780 C CA . GLU A 1 102 ? -22.631 -0.504 22.151 1.00 70.31 102 GLU A CA 1
ATOM 781 C C . GLU A 1 102 ? -22.216 0.965 21.953 1.00 70.31 102 GLU A C 1
ATOM 783 O O . GLU A 1 102 ? -21.254 1.228 21.219 1.00 70.31 102 GLU A O 1
ATOM 788 N N . PRO A 1 103 ? -22.895 1.930 22.609 1.00 68.50 103 PRO A N 1
ATOM 789 C CA . PRO A 1 103 ? -22.576 3.352 22.520 1.00 68.50 103 PRO A CA 1
ATOM 790 C C . PRO A 1 103 ? -21.267 3.653 23.263 1.00 68.50 103 PRO A C 1
ATOM 792 O O . PRO A 1 103 ? -21.249 4.092 24.411 1.00 68.50 103 PRO A O 1
ATOM 795 N N . ALA A 1 104 ? -20.144 3.391 22.605 1.00 73.94 104 ALA A N 1
ATOM 796 C CA . ALA A 1 104 ? -18.829 3.788 23.078 1.00 73.94 104 ALA A CA 1
ATOM 797 C C . ALA A 1 104 ? -18.515 5.239 22.661 1.00 73.94 104 ALA A C 1
ATOM 799 O O . ALA A 1 104 ? -19.043 5.738 21.664 1.00 73.94 104 ALA A O 1
ATOM 800 N N . PRO A 1 105 ? -17.648 5.946 23.411 1.00 84.81 105 PRO A N 1
ATOM 801 C CA . PRO A 1 105 ? -17.283 7.319 23.089 1.00 84.81 105 PRO A CA 1
ATOM 802 C C . PRO A 1 105 ? -16.610 7.383 21.711 1.00 84.81 105 PRO A C 1
ATOM 804 O O . PRO A 1 105 ? -15.483 6.910 21.537 1.00 84.81 105 PRO A O 1
ATOM 807 N N . ILE A 1 106 ? -17.293 8.017 20.752 1.00 85.62 106 ILE A N 1
ATOM 808 C CA . ILE A 1 106 ? -16.878 8.145 19.342 1.00 85.62 106 ILE A CA 1
ATOM 809 C C . ILE A 1 106 ? -15.470 8.745 19.231 1.00 85.62 106 ILE A C 1
ATOM 811 O O . ILE A 1 106 ? -14.665 8.307 18.412 1.00 85.62 106 ILE A O 1
ATOM 815 N N . LEU A 1 107 ? -15.126 9.693 20.114 1.00 89.25 107 LEU A N 1
ATOM 816 C CA . LEU A 1 107 ? -13.795 10.302 20.155 1.00 89.25 107 LEU A CA 1
ATOM 817 C C . LEU A 1 107 ? -12.692 9.269 20.431 1.00 89.25 107 LEU A C 1
ATOM 819 O O . LEU A 1 107 ? -11.661 9.277 19.764 1.00 89.25 107 LEU A O 1
ATOM 823 N N . LYS A 1 108 ? -12.908 8.347 21.378 1.00 87.56 108 LYS A N 1
ATOM 824 C CA . LYS A 1 108 ? -11.922 7.308 21.710 1.00 87.56 108 LYS A CA 1
ATOM 825 C C . LYS A 1 108 ? -11.731 6.347 20.535 1.00 87.56 108 LYS A C 1
ATOM 827 O O . LYS A 1 108 ? -10.598 5.997 20.222 1.00 87.56 108 LYS A O 1
ATOM 832 N N . GLN A 1 109 ? -12.819 5.965 19.864 1.00 86.31 109 GLN A N 1
ATOM 833 C CA . GLN A 1 109 ? -12.769 5.114 18.669 1.00 86.31 109 GLN A CA 1
ATOM 834 C C . GLN A 1 109 ? -12.037 5.797 17.514 1.00 86.31 109 GLN A C 1
ATOM 836 O O . GLN A 1 109 ? -11.184 5.172 16.890 1.00 86.31 109 GLN A O 1
ATOM 841 N N . ALA A 1 110 ? -12.312 7.080 17.265 1.00 88.44 110 ALA A N 1
ATOM 842 C CA . ALA A 1 110 ? -11.643 7.851 16.224 1.00 88.44 110 ALA A CA 1
ATOM 843 C C . ALA A 1 110 ? -10.135 7.973 16.488 1.00 88.44 110 ALA A C 1
ATOM 845 O O . ALA A 1 110 ? -9.337 7.735 15.583 1.00 88.44 110 ALA A O 1
ATOM 846 N N . VAL A 1 111 ? -9.735 8.258 17.734 1.00 92.31 111 VAL A N 1
ATOM 847 C CA . VAL A 1 111 ? -8.318 8.325 18.124 1.00 92.31 111 VAL A CA 1
ATOM 848 C C . VAL A 1 111 ? -7.638 6.964 17.970 1.00 92.31 111 VAL A C 1
ATOM 850 O O . VAL A 1 111 ? -6.555 6.896 17.395 1.00 92.31 111 VAL A O 1
ATOM 853 N N . SER A 1 112 ? -8.262 5.869 18.418 1.00 88.62 112 SER A N 1
ATOM 854 C CA . SER A 1 112 ? -7.702 4.521 18.245 1.00 88.62 112 SER A CA 1
ATOM 855 C C . SER A 1 112 ? -7.628 4.095 16.777 1.00 88.62 112 SER A C 1
ATOM 857 O O . SER A 1 112 ? -6.638 3.490 16.368 1.00 88.62 112 SER A O 1
ATOM 859 N N . CYS A 1 113 ? -8.637 4.439 15.973 1.00 90.19 113 CYS A N 1
ATOM 860 C CA . CYS A 1 113 ? -8.629 4.199 14.536 1.00 90.19 113 CYS A CA 1
ATOM 861 C C . CYS A 1 113 ? -7.486 4.965 13.866 1.00 90.19 113 CYS A C 1
ATOM 863 O O . CYS A 1 113 ? -6.717 4.357 13.130 1.00 90.19 113 CYS A O 1
ATOM 865 N N . ALA A 1 114 ? -7.333 6.262 14.151 1.00 90.50 114 ALA A N 1
ATOM 866 C CA . ALA A 1 114 ? -6.267 7.086 13.583 1.00 90.50 114 ALA A CA 1
ATOM 867 C C . ALA A 1 114 ? -4.877 6.601 14.018 1.00 90.50 114 ALA A C 1
ATOM 869 O O . ALA A 1 114 ? -3.970 6.495 13.194 1.00 90.50 114 ALA A O 1
ATOM 870 N N . ALA A 1 115 ? -4.727 6.238 15.295 1.00 92.75 115 ALA A N 1
ATOM 871 C CA . ALA A 1 115 ? -3.491 5.684 15.837 1.00 92.75 115 ALA A CA 1
ATOM 872 C C . ALA A 1 115 ? -3.068 4.384 15.138 1.00 92.75 115 ALA A C 1
ATOM 874 O O . ALA A 1 115 ? -1.876 4.106 15.071 1.00 92.75 115 ALA A O 1
ATOM 875 N N . LEU A 1 116 ? -4.014 3.605 14.598 1.00 90.81 116 LEU A N 1
ATOM 876 C CA . LEU A 1 116 ? -3.717 2.395 13.832 1.00 90.81 116 LEU A CA 1
ATOM 877 C C . LEU A 1 116 ? -3.574 2.666 12.325 1.00 90.81 116 LEU A C 1
ATOM 879 O O . LEU A 1 116 ? -2.647 2.162 11.696 1.00 90.81 116 LEU A O 1
ATOM 883 N N . SER A 1 117 ? -4.475 3.442 11.722 1.00 90.62 117 SER A N 1
ATOM 884 C CA . SER A 1 117 ? -4.531 3.620 10.267 1.00 90.62 117 SER A CA 1
ATOM 885 C C . SER A 1 117 ? -3.390 4.483 9.733 1.00 90.62 117 SER A C 1
ATOM 887 O O . SER A 1 117 ? -2.859 4.190 8.663 1.00 90.62 117 SER A O 1
ATOM 889 N N . LEU A 1 118 ? -2.979 5.518 10.474 1.00 92.69 118 LEU A N 1
ATOM 890 C CA . LEU A 1 118 ? -1.886 6.406 10.076 1.00 92.69 118 LEU A CA 1
ATOM 891 C C . LEU A 1 118 ? -0.542 5.678 9.935 1.00 92.69 118 LEU A C 1
ATOM 893 O O . LEU A 1 118 ? 0.049 5.774 8.858 1.00 92.69 118 LEU A O 1
ATOM 897 N N . PRO A 1 119 ? -0.043 4.928 10.940 1.00 93.00 119 PRO A N 1
ATOM 898 C CA . PRO A 1 119 ? 1.225 4.224 10.786 1.00 93.00 119 PRO A CA 1
ATOM 899 C C . PRO A 1 119 ? 1.149 3.171 9.684 1.00 93.00 119 PRO A C 1
ATOM 901 O O . PRO A 1 119 ? 2.085 3.065 8.902 1.00 93.00 119 PRO A O 1
ATOM 904 N N . ILE A 1 120 ? 0.026 2.459 9.541 1.00 91.31 120 ILE A N 1
ATOM 905 C CA . ILE A 1 120 ? -0.147 1.490 8.451 1.00 91.31 120 ILE A CA 1
ATOM 906 C C . ILE A 1 120 ? -0.005 2.170 7.084 1.00 91.31 120 ILE A C 1
ATOM 908 O O . ILE A 1 120 ? 0.718 1.668 6.216 1.00 91.31 120 ILE A O 1
ATOM 912 N N . LEU A 1 121 ? -0.673 3.308 6.885 1.00 89.69 121 LEU A N 1
ATOM 913 C CA . LEU A 1 121 ? -0.631 4.038 5.622 1.00 89.69 121 LEU A CA 1
ATOM 914 C C . LEU A 1 121 ? 0.787 4.548 5.326 1.00 89.69 121 LEU A C 1
ATOM 916 O O . LEU A 1 121 ? 1.287 4.367 4.215 1.00 89.69 121 LEU A O 1
ATOM 920 N N . LEU A 1 122 ? 1.456 5.121 6.331 1.00 92.00 122 LEU A N 1
ATOM 921 C CA . LEU A 1 122 ? 2.826 5.627 6.212 1.00 92.00 122 LEU A CA 1
ATOM 922 C C . LEU A 1 122 ? 3.825 4.503 5.920 1.00 92.00 122 LEU A C 1
ATOM 924 O O . LEU A 1 122 ? 4.617 4.610 4.985 1.00 92.00 122 LEU A O 1
ATOM 928 N N . THR A 1 123 ? 3.763 3.399 6.663 1.00 90.06 123 THR A N 1
ATOM 929 C CA . THR A 1 123 ? 4.617 2.228 6.434 1.00 90.06 123 THR A CA 1
ATOM 930 C C . THR A 1 123 ? 4.390 1.642 5.043 1.00 90.06 123 THR A C 1
ATOM 932 O O . THR A 1 123 ? 5.356 1.287 4.371 1.00 90.06 123 THR A O 1
ATOM 935 N N . SER A 1 124 ? 3.143 1.593 4.570 1.00 87.00 124 SER A N 1
ATOM 936 C CA . SER A 1 124 ? 2.828 1.101 3.224 1.00 87.00 124 SER A CA 1
ATOM 937 C C . SER A 1 124 ? 3.390 2.012 2.132 1.00 87.00 124 SER A C 1
ATOM 939 O O . SER A 1 124 ? 3.957 1.520 1.158 1.00 87.00 124 SER A O 1
ATOM 941 N N . MET A 1 125 ? 3.291 3.335 2.307 1.00 86.25 125 MET A N 1
ATOM 942 C CA . MET A 1 125 ? 3.904 4.306 1.393 1.00 86.25 125 MET A CA 1
ATOM 943 C C . MET A 1 125 ? 5.424 4.128 1.323 1.00 86.25 125 MET A C 1
ATOM 945 O O . MET A 1 125 ? 5.982 4.083 0.227 1.00 86.25 125 MET A O 1
ATOM 949 N N . ILE A 1 126 ? 6.083 3.965 2.474 1.00 87.75 126 ILE A N 1
ATOM 950 C CA . ILE A 1 126 ? 7.532 3.731 2.548 1.00 87.75 126 ILE A CA 1
ATOM 951 C C . ILE A 1 126 ? 7.904 2.419 1.845 1.00 87.75 126 ILE A C 1
ATOM 953 O O . ILE A 1 126 ? 8.832 2.402 1.039 1.00 87.75 126 ILE A O 1
ATOM 957 N N . MET A 1 127 ? 7.158 1.341 2.097 1.00 83.88 127 MET A N 1
ATOM 958 C CA . MET A 1 127 ? 7.371 0.033 1.465 1.00 83.88 127 MET A CA 1
ATOM 959 C C . MET A 1 127 ? 7.289 0.093 -0.064 1.00 83.88 127 MET A C 1
ATOM 961 O O . MET A 1 127 ? 8.138 -0.474 -0.745 1.00 83.88 127 MET A O 1
ATOM 965 N N . ILE A 1 128 ? 6.299 0.803 -0.613 1.00 81.44 128 ILE A N 1
ATOM 966 C CA . ILE A 1 128 ? 6.131 0.952 -2.068 1.00 81.44 128 ILE A CA 1
ATOM 967 C C . ILE A 1 128 ? 7.249 1.814 -2.673 1.00 81.44 128 ILE A C 1
ATOM 969 O O . ILE A 1 128 ? 7.706 1.549 -3.790 1.00 81.44 128 ILE A O 1
ATOM 973 N N . ALA A 1 129 ? 7.682 2.852 -1.952 1.00 79.88 129 ALA A N 1
ATOM 974 C CA . ALA A 1 129 ? 8.718 3.769 -2.413 1.00 79.88 129 ALA A CA 1
ATOM 975 C C . ALA A 1 129 ? 10.115 3.130 -2.425 1.00 79.88 129 ALA A C 1
ATOM 977 O O . ALA A 1 129 ? 10.951 3.512 -3.246 1.00 79.88 129 ALA A O 1
ATOM 978 N N . LEU A 1 130 ? 10.376 2.157 -1.547 1.00 80.81 130 LEU A N 1
ATOM 979 C CA . LEU A 1 130 ? 11.703 1.578 -1.387 1.00 80.81 130 LEU A CA 1
ATOM 980 C C . LEU A 1 130 ? 12.051 0.637 -2.562 1.00 80.81 130 LEU A C 1
ATOM 982 O O . LEU A 1 130 ? 11.386 -0.381 -2.766 1.00 80.81 130 LEU A O 1
ATOM 986 N N . PRO A 1 131 ? 13.091 0.933 -3.367 1.00 68.69 131 PRO A N 1
ATOM 987 C CA . PRO A 1 131 ? 13.562 -0.004 -4.376 1.00 68.69 131 PRO A CA 1
ATOM 988 C C . PRO A 1 131 ? 14.280 -1.173 -3.694 1.00 68.69 131 PRO A C 1
ATOM 990 O O . PRO A 1 131 ? 15.296 -0.980 -3.035 1.00 68.69 131 PRO A O 1
ATOM 993 N N . LEU A 1 132 ? 13.765 -2.392 -3.873 1.00 69.94 132 LEU A N 1
ATOM 994 C CA . LEU A 1 132 ? 14.448 -3.620 -3.468 1.00 69.94 132 LEU A CA 1
ATOM 995 C C . LEU A 1 132 ? 15.332 -4.093 -4.636 1.00 69.94 132 LEU A C 1
ATOM 997 O O . LEU A 1 132 ? 14.790 -4.581 -5.627 1.00 69.94 132 LEU A O 1
ATOM 1001 N N . PRO A 1 133 ? 16.669 -3.942 -4.562 1.00 65.81 133 PRO A N 1
ATOM 1002 C CA . PRO A 1 133 ? 17.572 -4.209 -5.687 1.00 65.81 133 PRO A CA 1
ATOM 1003 C C . PRO A 1 133 ? 17.656 -5.694 -6.079 1.00 65.81 133 PRO A C 1
ATOM 1005 O O . PRO A 1 133 ? 18.157 -6.014 -7.151 1.00 65.81 133 PRO A O 1
ATOM 1008 N N . SER A 1 134 ? 17.168 -6.602 -5.231 1.00 65.56 134 SER A N 1
ATOM 1009 C CA . SER A 1 134 ? 17.276 -8.055 -5.397 1.00 65.56 134 SER A CA 1
ATOM 1010 C C . SER A 1 134 ? 16.001 -8.752 -5.890 1.00 65.56 134 SER A C 1
ATOM 1012 O O . SER A 1 134 ? 16.030 -9.964 -6.093 1.00 65.56 134 SER A O 1
ATOM 1014 N N . PHE A 1 135 ? 14.888 -8.034 -6.095 1.00 66.12 135 PHE A N 1
ATOM 1015 C CA . PHE A 1 135 ? 13.602 -8.640 -6.468 1.00 66.12 135 PHE A CA 1
ATOM 1016 C C . PHE A 1 135 ? 12.978 -8.012 -7.719 1.00 66.12 135 PHE A C 1
ATOM 1018 O O . PHE A 1 135 ? 13.177 -6.822 -7.976 1.00 66.12 135 PHE A O 1
ATOM 1025 N N . PRO A 1 136 ? 12.163 -8.776 -8.480 1.00 69.62 136 PRO A N 1
ATOM 1026 C CA . PRO A 1 136 ? 11.364 -8.219 -9.560 1.00 69.62 136 PRO A CA 1
ATOM 1027 C C . PRO A 1 136 ? 10.530 -7.035 -9.049 1.00 69.62 136 PRO A C 1
ATOM 1029 O O . PRO A 1 136 ? 9.907 -7.149 -7.985 1.00 69.62 136 PRO A O 1
ATOM 1032 N N . PRO A 1 137 ? 10.445 -5.924 -9.802 1.00 67.31 137 PRO A N 1
ATOM 1033 C CA . PRO A 1 137 ? 9.796 -4.697 -9.346 1.00 67.31 137 PRO A CA 1
ATOM 1034 C C . PRO A 1 137 ? 8.351 -4.884 -8.873 1.00 67.31 137 PRO A C 1
ATOM 1036 O O . PRO A 1 137 ? 7.869 -4.148 -8.021 1.00 67.31 137 PRO A O 1
ATOM 1039 N N . THR A 1 138 ? 7.663 -5.888 -9.415 1.00 71.00 138 THR A N 1
ATOM 1040 C CA . THR A 1 138 ? 6.279 -6.231 -9.085 1.00 71.00 138 THR A CA 1
ATOM 1041 C C . THR A 1 138 ? 6.115 -6.756 -7.655 1.00 71.00 138 THR A C 1
ATOM 1043 O O . THR A 1 138 ? 5.098 -6.492 -7.020 1.00 71.00 138 THR A O 1
ATOM 1046 N N . VAL A 1 139 ? 7.111 -7.472 -7.125 1.00 72.62 139 VAL A N 1
ATOM 1047 C CA . VAL A 1 139 ? 7.014 -8.134 -5.812 1.00 72.62 139 VAL A CA 1
ATOM 1048 C C . VAL A 1 139 ? 7.126 -7.120 -4.676 1.00 72.62 139 VAL A C 1
ATOM 1050 O O . VAL A 1 139 ? 6.349 -7.183 -3.727 1.00 72.62 139 VAL A O 1
ATOM 1053 N N . GLY A 1 140 ? 8.032 -6.144 -4.796 1.00 72.56 140 GLY A N 1
ATOM 1054 C CA . GLY A 1 140 ? 8.230 -5.124 -3.760 1.00 72.56 140 GLY A CA 1
ATOM 1055 C C . GLY A 1 140 ? 6.982 -4.274 -3.510 1.00 72.56 140 GLY A C 1
ATOM 1056 O O . GLY A 1 140 ? 6.663 -3.956 -2.370 1.00 72.56 140 GLY A O 1
ATOM 1057 N N . VAL A 1 141 ? 6.220 -3.980 -4.566 1.00 74.62 141 VAL A N 1
ATOM 1058 C CA . VAL A 1 141 ? 5.005 -3.161 -4.467 1.00 74.62 141 VAL A CA 1
ATOM 1059 C C . VAL A 1 141 ? 3.813 -3.954 -3.904 1.00 74.62 141 VAL A C 1
ATOM 1061 O O . VAL A 1 141 ? 2.981 -3.403 -3.186 1.00 74.62 141 VAL A O 1
ATOM 1064 N N . ILE A 1 142 ? 3.719 -5.254 -4.196 1.00 82.62 142 ILE A N 1
ATOM 1065 C CA . ILE A 1 142 ? 2.610 -6.110 -3.735 1.00 82.62 142 ILE A CA 1
ATOM 1066 C C . ILE A 1 142 ? 2.781 -6.537 -2.267 1.00 82.62 142 ILE A C 1
ATOM 1068 O O . ILE A 1 142 ? 1.803 -6.870 -1.597 1.00 82.62 142 ILE A O 1
ATOM 1072 N N . LEU A 1 143 ? 4.003 -6.480 -1.739 1.00 84.12 143 LEU A N 1
ATOM 1073 C CA . LEU A 1 143 ? 4.335 -6.884 -0.375 1.00 84.12 143 LEU A CA 1
ATOM 1074 C C . LEU A 1 143 ? 3.426 -6.280 0.721 1.00 84.12 143 LEU A C 1
ATOM 1076 O O . LEU A 1 143 ? 2.874 -7.055 1.504 1.00 84.12 143 LEU A O 1
ATOM 1080 N N . PRO A 1 144 ? 3.182 -4.954 0.785 1.00 83.81 144 PRO A N 1
ATOM 1081 C CA . PRO A 1 144 ? 2.264 -4.387 1.773 1.00 83.81 144 PRO A CA 1
ATOM 1082 C C . PRO A 1 144 ? 0.834 -4.923 1.641 1.00 83.81 144 PRO A C 1
ATOM 1084 O O . PRO A 1 144 ? 0.184 -5.147 2.656 1.00 83.81 144 PRO A O 1
ATOM 1087 N N . VAL A 1 145 ? 0.348 -5.199 0.425 1.00 86.88 145 VAL A N 1
ATOM 1088 C CA . VAL A 1 145 ? -0.991 -5.782 0.221 1.00 86.88 145 VAL A CA 1
ATOM 1089 C C . VAL A 1 145 ? -1.050 -7.195 0.795 1.00 86.88 145 VAL A C 1
ATOM 1091 O O . VAL A 1 145 ? -1.983 -7.516 1.524 1.00 86.88 145 VAL A O 1
ATOM 1094 N N . VAL A 1 146 ? -0.036 -8.020 0.523 1.00 88.19 146 VAL A N 1
ATOM 1095 C CA . VAL A 1 146 ? 0.043 -9.403 1.026 1.00 88.19 146 VAL A CA 1
ATOM 1096 C C . VAL A 1 146 ? 0.103 -9.445 2.551 1.00 88.19 146 VAL A C 1
ATOM 1098 O O . VAL A 1 146 ? -0.505 -10.324 3.153 1.00 88.19 146 VAL A O 1
ATOM 1101 N N . VAL A 1 147 ? 0.790 -8.489 3.181 1.00 88.06 147 VAL A N 1
ATOM 1102 C CA . VAL A 1 147 ? 0.871 -8.389 4.647 1.00 88.06 147 VAL A CA 1
ATOM 1103 C C . VAL A 1 147 ? -0.429 -7.853 5.251 1.00 88.06 147 VAL A C 1
ATOM 1105 O O . VAL A 1 147 ? -0.878 -8.348 6.284 1.00 88.06 147 VAL A O 1
ATOM 1108 N N . LEU A 1 148 ? -1.060 -6.860 4.621 1.00 86.81 148 LEU A N 1
ATOM 1109 C CA . LEU A 1 148 ? -2.286 -6.249 5.138 1.00 86.81 148 LEU A CA 1
ATOM 1110 C C . LEU A 1 148 ? -3.519 -7.130 4.952 1.00 86.81 148 LEU A C 1
ATOM 1112 O O . LEU A 1 148 ? -4.441 -7.048 5.760 1.00 86.81 148 LEU A O 1
ATOM 1116 N N . LEU A 1 149 ? -3.551 -7.969 3.919 1.00 88.69 149 LEU A N 1
ATOM 1117 C CA . LEU A 1 149 ? -4.694 -8.824 3.606 1.00 88.69 149 LEU A CA 1
ATOM 1118 C C . LEU A 1 149 ? -5.091 -9.752 4.771 1.00 88.69 149 LEU A C 1
ATOM 1120 O O . LEU A 1 149 ? -6.249 -9.689 5.185 1.00 88.69 149 LEU A O 1
ATOM 1124 N N . PRO A 1 150 ? -4.194 -10.563 5.370 1.00 87.75 150 PRO A N 1
ATOM 1125 C CA . PRO A 1 150 ? -4.559 -11.406 6.508 1.00 87.75 150 PRO A CA 1
ATOM 1126 C C . PRO A 1 150 ? -4.968 -10.584 7.735 1.00 87.75 150 PRO A C 1
ATOM 1128 O O . PRO A 1 150 ? -5.878 -10.984 8.458 1.00 87.75 150 PRO A O 1
ATOM 1131 N N . ILE A 1 151 ? -4.355 -9.415 7.951 1.00 87.44 151 ILE A N 1
ATOM 1132 C CA . ILE A 1 151 ? -4.709 -8.511 9.055 1.00 87.44 151 ILE A CA 1
ATOM 1133 C C . ILE A 1 151 ? -6.136 -7.982 8.867 1.00 87.44 151 ILE A C 1
ATOM 1135 O O . ILE A 1 151 ? -6.924 -7.984 9.813 1.00 87.44 151 ILE A O 1
ATOM 1139 N N . ALA A 1 152 ? -6.489 -7.570 7.648 1.00 85.19 152 ALA A N 1
ATOM 1140 C CA . ALA A 1 152 ? -7.826 -7.101 7.304 1.00 85.19 152 ALA A CA 1
ATOM 1141 C C . ALA A 1 152 ? -8.875 -8.205 7.476 1.00 85.19 152 ALA A C 1
ATOM 1143 O O . ALA A 1 152 ? -9.897 -7.975 8.122 1.00 85.19 152 ALA A O 1
ATOM 1144 N N . VAL A 1 153 ? -8.593 -9.415 6.978 1.00 87.38 153 VAL A N 1
ATOM 1145 C CA . VAL A 1 153 ? -9.482 -10.579 7.130 1.00 87.38 153 VAL A CA 1
ATOM 1146 C C . VAL A 1 153 ? -9.684 -10.921 8.603 1.00 87.38 153 VAL A C 1
ATOM 1148 O O . VAL A 1 153 ? -10.820 -11.095 9.035 1.00 87.38 153 VAL A O 1
ATOM 1151 N N . TRP A 1 154 ? -8.612 -10.964 9.395 1.00 87.25 154 TRP A N 1
ATOM 1152 C CA . TRP A 1 154 ? -8.704 -11.243 10.827 1.00 87.25 154 TRP A CA 1
ATOM 1153 C C . TRP A 1 154 ? -9.537 -10.186 11.564 1.00 87.25 154 TRP A C 1
ATOM 1155 O O . TRP A 1 154 ? -10.430 -10.528 12.338 1.00 87.25 154 TRP A O 1
ATOM 1165 N N . ARG A 1 155 ? -9.320 -8.899 11.269 1.00 83.69 155 ARG A N 1
ATOM 1166 C CA . ARG A 1 155 ? -10.096 -7.793 11.853 1.00 83.69 155 ARG A CA 1
ATOM 1167 C C . ARG A 1 155 ? -11.574 -7.847 11.466 1.00 83.69 155 ARG A C 1
ATOM 1169 O O . ARG A 1 155 ? -12.426 -7.649 12.329 1.00 83.69 155 ARG A O 1
ATOM 1176 N N . MET A 1 156 ? -11.890 -8.156 10.212 1.00 82.31 156 MET A N 1
ATOM 1177 C CA . MET A 1 156 ? -13.277 -8.341 9.773 1.00 82.31 156 MET A CA 1
ATOM 1178 C C . MET A 1 156 ? -13.925 -9.574 10.410 1.00 82.31 156 MET A C 1
ATOM 1180 O O . MET A 1 156 ? -15.073 -9.498 10.834 1.00 82.31 156 MET A O 1
ATOM 1184 N N . ALA A 1 157 ? -13.191 -10.678 10.560 1.00 81.50 157 ALA A N 1
ATOM 1185 C CA . ALA A 1 157 ? -13.689 -11.892 11.207 1.00 81.50 157 ALA A CA 1
ATOM 1186 C C . ALA A 1 157 ? -13.990 -11.696 12.705 1.00 81.50 157 ALA A C 1
ATOM 1188 O O . ALA A 1 157 ? -14.838 -12.392 13.256 1.00 81.50 157 ALA A O 1
ATOM 1189 N N . THR A 1 158 ? -13.332 -10.738 13.370 1.00 76.50 158 THR A N 1
ATOM 1190 C CA . THR A 1 158 ? -13.646 -10.386 14.767 1.00 76.50 158 THR A CA 1
ATOM 1191 C C . THR A 1 158 ? -14.933 -9.574 14.936 1.00 76.50 158 THR A C 1
ATOM 1193 O O . THR A 1 158 ? -15.368 -9.372 16.073 1.00 76.50 158 THR A O 1
ATOM 1196 N N . ILE A 1 159 ? -15.570 -9.126 13.845 1.00 73.38 159 ILE A N 1
ATOM 1197 C CA . ILE A 1 159 ? -16.896 -8.507 13.914 1.00 73.38 159 ILE A CA 1
ATOM 1198 C C . ILE A 1 159 ? -17.887 -9.602 14.311 1.00 73.38 159 ILE A C 1
ATOM 1200 O O . ILE A 1 159 ? -18.227 -10.484 13.525 1.00 73.38 159 ILE A O 1
ATOM 1204 N N . LYS A 1 160 ? -18.334 -9.549 15.565 1.00 60.44 160 LYS A N 1
ATOM 1205 C CA . LYS A 1 160 ? -19.389 -10.420 16.076 1.00 60.44 160 LYS A CA 1
ATOM 1206 C C . LYS A 1 160 ? -20.687 -10.030 15.361 1.00 60.44 160 LYS A C 1
ATOM 1208 O O . LYS A 1 160 ? -21.231 -8.955 15.624 1.00 60.44 160 LYS A O 1
ATOM 1213 N N . THR A 1 161 ? -21.098 -10.861 14.406 1.00 57.38 161 THR A N 1
ATOM 1214 C CA . THR A 1 161 ? -22.391 -10.738 13.722 1.00 57.38 161 THR A CA 1
ATOM 1215 C C . THR A 1 161 ? -23.537 -10.883 14.709 1.00 57.38 161 THR A C 1
ATOM 1217 O O . THR A 1 161 ? -23.396 -11.614 15.714 1.00 57.38 161 THR A O 1
#

Foldseek 3Di:
DDDPPDDDDDDDDDDDDDPDDDPPPPPDPPPDDPDPCDVVNVVVVVCVVVVVPDDLVVLVVCVVVDPDDVQVSVLVVLLVVLLVLLVVLLVLLLVLLVLDPDPDDVVVSVVVSCVPSVVLNVVLVVQSPDDDPPDRSNCSNCVSNVVSVVVSVVSNVPPDD

Sequence (161 aa):
MLVNGRAGIPTGPADVPTGERPPVFLDQPIELLQTDLDPDTLRLRQNLLYAHMLSLSEIADLARNSAFDPTALRRFATGRFASLLVGLLVLAISIPFFALREPAPILKQAVSCAALSLPILLTSMIMIALPLPSFPPTVGVILPVVVLLPIAVWRMATIKT

Radius of gyration: 27.76 Å; chains: 1; bounding box: 72×51×63 Å

pLDDT: mean 70.39, std 14.82, range [36.34, 93.0]

Secondary structure (DSSP, 8-state):
--BTTB-------S---SS-------------------HHHHHHHHHHHTTTT--HHHHHHHHHHS---HHHHHHHHHHHHHHHHHHHHHHHHHHHHH--SS---HHHHHHHHHHHHHHHHHHHHHHHHS--TTS-HHHHHHHHHHHHHHHHHHHHHTS--